Protein AF-A0A7C5RRI8-F1 (afdb_monomer_lite)

Structure (mmCIF, N/CA/C/O backbone):
data_AF-A0A7C5RRI8-F1
#
_entry.id   AF-A0A7C5RRI8-F1
#
loop_
_atom_site.group_PDB
_atom_site.id
_atom_site.type_symbol
_atom_site.label_atom_id
_atom_site.label_alt_id
_atom_site.label_comp_id
_atom_site.label_asym_id
_atom_site.label_entity_id
_atom_site.label_seq_id
_atom_site.pdbx_PDB_ins_code
_atom_site.Cartn_x
_atom_site.Cartn_y
_atom_site.Cartn_z
_atom_site.occupancy
_atom_site.B_iso_or_equiv
_atom_site.auth_seq_id
_atom_site.auth_comp_id
_atom_site.auth_asym_id
_atom_site.auth_atom_id
_atom_site.pdbx_PDB_model_num
ATOM 1 N N . MET A 1 1 ? 13.345 13.908 -23.541 1.00 41.59 1 MET A N 1
ATOM 2 C CA . MET A 1 1 ? 12.610 12.66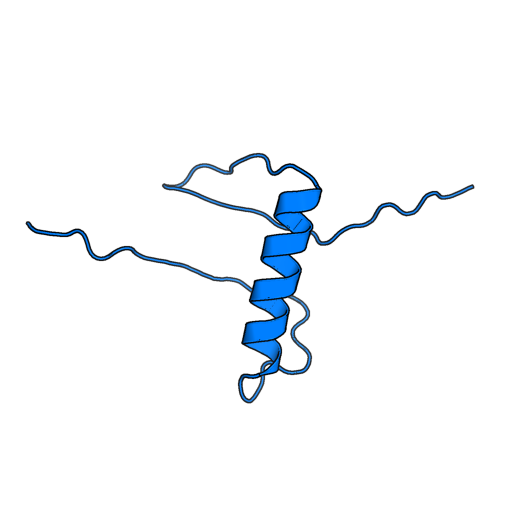1 -23.835 1.00 41.59 1 MET A CA 1
ATOM 3 C C . MET A 1 1 ? 12.559 11.870 -22.527 1.00 41.59 1 MET A C 1
ATOM 5 O O . MET A 1 1 ? 13.631 11.547 -22.045 1.00 41.59 1 MET A O 1
ATOM 9 N N . GLY A 1 2 ? 11.374 11.679 -21.926 1.00 42.22 2 GLY A N 1
ATOM 10 C CA . GLY A 1 2 ? 11.116 10.779 -20.779 1.00 42.22 2 GLY A CA 1
ATOM 11 C C . GLY A 1 2 ? 11.604 11.218 -19.389 1.00 42.22 2 GLY A C 1
ATOM 12 O O . GLY A 1 2 ? 12.633 10.749 -18.926 1.00 42.22 2 GLY A O 1
ATOM 13 N N . ASN A 1 3 ? 10.859 12.087 -18.694 1.00 44.88 3 ASN A N 1
ATOM 14 C CA . ASN A 1 3 ? 10.927 12.145 -17.226 1.00 44.88 3 ASN A CA 1
ATOM 15 C C . ASN A 1 3 ? 10.023 11.021 -16.706 1.00 44.88 3 ASN A C 1
ATOM 17 O O . ASN A 1 3 ? 8.829 11.249 -16.500 1.00 44.88 3 ASN A O 1
ATOM 21 N N . ASP A 1 4 ? 10.567 9.823 -16.523 1.00 53.69 4 ASP A N 1
ATOM 22 C CA . ASP A 1 4 ? 9.813 8.694 -15.978 1.00 53.69 4 ASP A CA 1
ATOM 23 C C . ASP A 1 4 ? 9.640 8.894 -14.465 1.00 53.69 4 ASP A C 1
ATOM 25 O O . ASP A 1 4 ? 10.357 8.342 -13.636 1.00 53.69 4 ASP A O 1
ATOM 29 N N . LYS A 1 5 ? 8.676 9.743 -14.093 1.00 58.16 5 LYS A N 1
ATOM 30 C CA . LYS A 1 5 ? 8.169 9.899 -12.722 1.00 58.16 5 LYS A CA 1
ATOM 31 C C . LYS A 1 5 ? 7.237 8.738 -12.360 1.00 58.16 5 LYS A C 1
ATOM 33 O O . LYS A 1 5 ? 6.111 8.968 -11.924 1.00 58.16 5 LYS A O 1
ATOM 38 N N . ASN A 1 6 ? 7.670 7.499 -12.554 1.00 67.19 6 ASN A N 1
ATOM 39 C CA . ASN A 1 6 ? 6.862 6.347 -12.170 1.00 67.19 6 ASN A CA 1
ATOM 40 C C . ASN A 1 6 ? 7.184 5.999 -10.714 1.00 67.19 6 ASN A C 1
ATOM 42 O O . ASN A 1 6 ? 7.935 5.070 -10.433 1.00 67.19 6 ASN A O 1
ATOM 46 N N . GLY A 1 7 ? 6.653 6.815 -9.796 1.00 72.69 7 GLY A N 1
ATOM 47 C CA . GLY A 1 7 ? 6.543 6.432 -8.387 1.00 72.69 7 GLY A CA 1
ATOM 48 C C . GLY A 1 7 ? 5.668 5.177 -8.240 1.00 72.69 7 GLY A C 1
ATOM 49 O O . GLY A 1 7 ? 4.999 4.781 -9.200 1.00 72.69 7 GLY A O 1
ATOM 50 N N . PRO A 1 8 ? 5.662 4.532 -7.066 1.00 86.00 8 PRO A N 1
ATOM 51 C CA . PRO A 1 8 ? 4.937 3.292 -6.855 1.00 86.00 8 PRO A CA 1
ATOM 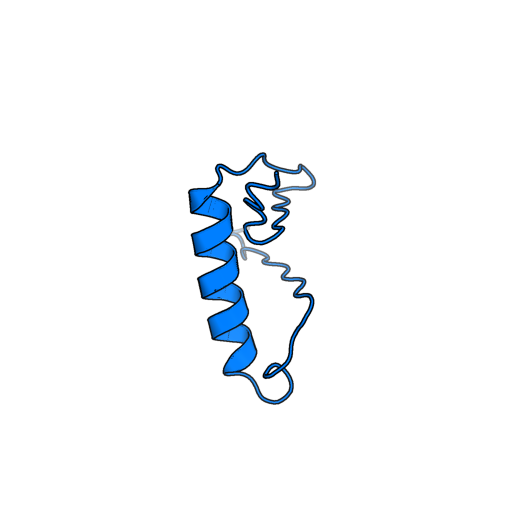52 C C . PRO A 1 8 ? 3.445 3.491 -7.120 1.00 86.00 8 PRO A C 1
ATOM 54 O O . PRO A 1 8 ? 2.854 4.507 -6.728 1.00 86.00 8 PRO A O 1
ATOM 57 N N . ASP A 1 9 ? 2.839 2.502 -7.772 1.00 93.56 9 ASP A N 1
ATOM 58 C CA . ASP A 1 9 ? 1.396 2.483 -7.940 1.00 93.56 9 ASP A CA 1
ATOM 59 C C . ASP A 1 9 ? 0.739 2.015 -6.641 1.00 93.56 9 ASP A C 1
ATOM 61 O O . ASP A 1 9 ? 1.086 0.973 -6.083 1.00 93.56 9 ASP A O 1
ATOM 65 N N . VAL A 1 10 ? -0.149 2.851 -6.111 1.00 96.31 10 VAL A N 1
ATOM 66 C CA . VAL A 1 10 ? -0.780 2.654 -4.807 1.00 96.31 10 VAL A CA 1
ATOM 67 C C . VAL A 1 10 ? -2.217 3.127 -4.896 1.00 96.31 10 VAL A C 1
ATOM 69 O O . VAL A 1 10 ? -2.479 4.320 -5.083 1.00 96.31 10 VAL A O 1
ATOM 72 N N . GLU A 1 11 ? -3.121 2.184 -4.668 1.00 97.25 11 GLU A N 1
ATOM 73 C CA . GLU A 1 11 ? -4.547 2.415 -4.494 1.00 97.25 11 GLU A CA 1
ATOM 74 C C . GLU A 1 11 ? -4.914 2.261 -3.015 1.00 97.25 11 GLU A C 1
ATOM 76 O O . GLU A 1 11 ? -4.540 1.283 -2.360 1.00 97.25 11 GLU A O 1
ATOM 81 N N . LEU A 1 12 ? -5.669 3.219 -2.471 1.00 97.06 12 LEU A N 1
ATOM 82 C CA . LEU A 1 12 ? -6.189 3.141 -1.108 1.00 97.06 12 LEU A CA 1
ATOM 83 C C . LEU A 1 12 ? -7.711 3.199 -1.122 1.00 97.06 12 LEU A C 1
ATOM 85 O O . LEU A 1 12 ? -8.308 4.224 -1.446 1.00 97.06 12 LEU A O 1
ATOM 89 N N . TRP A 1 13 ? -8.327 2.108 -0.679 1.00 97.75 13 TRP A N 1
ATOM 90 C CA . TRP A 1 13 ? -9.771 1.986 -0.541 1.00 97.75 13 TRP A CA 1
ATOM 91 C C . TRP A 1 13 ? -10.173 2.087 0.931 1.00 97.75 13 TRP A C 1
ATOM 93 O O . TRP A 1 13 ? -9.775 1.263 1.755 1.00 97.75 13 TRP A O 1
ATOM 103 N N . VAL A 1 14 ? -11.001 3.076 1.264 1.00 96.62 14 VAL A N 1
ATOM 104 C CA . VAL A 1 14 ? -11.556 3.285 2.607 1.00 96.62 14 VAL A CA 1
ATOM 105 C C . VAL A 1 14 ? -13.072 3.184 2.528 1.00 96.62 14 VAL A C 1
ATOM 107 O O . VAL A 1 14 ? -13.718 3.951 1.819 1.00 96.62 14 VAL A O 1
ATOM 110 N N . ASN A 1 15 ? -13.652 2.223 3.252 1.00 95.12 15 ASN A N 1
ATOM 111 C CA . ASN A 1 15 ? -15.101 1.982 3.287 1.00 95.12 15 ASN A CA 1
ATOM 112 C C . ASN A 1 15 ? -15.738 1.855 1.886 1.00 95.12 15 ASN A C 1
ATOM 114 O O . ASN A 1 15 ? -16.804 2.404 1.623 1.00 95.12 15 ASN A O 1
ATOM 118 N N . GLY A 1 16 ? -15.060 1.151 0.972 1.00 95.94 16 GLY A N 1
ATOM 119 C CA . GLY A 1 16 ? -15.529 0.938 -0.404 1.00 95.94 16 GLY A CA 1
ATOM 120 C C . GLY A 1 16 ? -15.340 2.132 -1.346 1.00 95.94 16 GLY A C 1
ATOM 121 O O . GLY A 1 16 ? -15.776 2.061 -2.490 1.00 95.94 16 GLY A O 1
ATOM 122 N N . ARG A 1 17 ? -14.685 3.211 -0.899 1.00 97.06 17 ARG A N 1
ATOM 123 C CA . ARG A 1 17 ? -14.339 4.372 -1.725 1.00 97.06 17 ARG A CA 1
ATOM 124 C C . ARG A 1 17 ? -12.831 4.459 -1.927 1.00 97.06 17 ARG A C 1
ATOM 126 O O . ARG A 1 17 ? -12.081 4.430 -0.954 1.00 97.06 17 ARG A O 1
ATOM 133 N N . GLU A 1 18 ? -12.407 4.644 -3.169 1.00 97.44 18 GLU A N 1
ATOM 134 C CA . GLU A 1 18 ? -11.0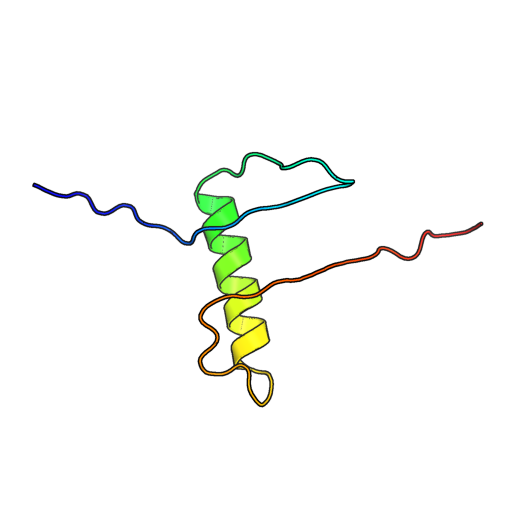20 4.963 -3.494 1.00 97.44 18 GLU A CA 1
ATOM 135 C C . GLU A 1 18 ? -10.682 6.411 -3.103 1.00 97.44 18 GLU A C 1
ATOM 137 O O . GLU A 1 18 ? -11.444 7.344 -3.379 1.00 97.44 18 GLU A O 1
ATOM 142 N N . LEU A 1 19 ? -9.548 6.606 -2.430 1.00 97.69 19 LEU A N 1
ATOM 143 C CA . LEU A 1 19 ? -9.032 7.922 -2.069 1.00 97.69 19 LEU A CA 1
ATOM 144 C C . LEU A 1 19 ? -7.879 8.316 -2.989 1.00 97.69 19 LEU A C 1
ATOM 146 O O . LEU A 1 19 ? -6.898 7.589 -3.119 1.00 97.69 19 LEU A O 1
ATOM 150 N N . SER A 1 20 ? -7.952 9.520 -3.556 1.00 97.00 20 SER A N 1
ATOM 151 C CA . SER A 1 20 ? -6.832 10.104 -4.292 1.00 97.00 20 SER A CA 1
ATOM 152 C C . SER A 1 20 ? -5.662 10.393 -3.351 1.00 97.00 20 SER A C 1
ATOM 154 O O . SER A 1 20 ? -5.801 11.121 -2.368 1.00 97.00 20 SER A O 1
ATOM 156 N N . LEU A 1 21 ? -4.493 9.843 -3.676 1.00 96.44 21 LEU A N 1
ATOM 157 C CA . LEU A 1 21 ? -3.277 10.001 -2.885 1.00 96.44 21 LEU A CA 1
ATOM 158 C C . LEU A 1 21 ? -2.329 11.015 -3.522 1.00 96.44 21 LEU A C 1
ATOM 160 O O . LEU A 1 21 ? -2.050 10.962 -4.721 1.00 96.44 21 LEU A O 1
ATOM 164 N N . ALA A 1 22 ? -1.771 11.898 -2.695 1.00 95.31 22 ALA A N 1
ATOM 165 C CA . ALA A 1 22 ? -0.646 12.729 -3.101 1.00 95.31 22 ALA A CA 1
ATOM 166 C C . ALA A 1 22 ? 0.602 11.855 -3.360 1.00 95.31 22 ALA A C 1
ATOM 168 O O . ALA A 1 22 ? 0.768 10.831 -2.691 1.00 95.31 22 ALA A O 1
ATOM 169 N N . PRO A 1 23 ? 1.523 12.262 -4.257 1.00 94.44 23 PRO A N 1
ATOM 170 C CA . PRO A 1 23 ? 2.687 11.447 -4.618 1.00 94.44 23 PRO A CA 1
ATOM 171 C C . PRO A 1 23 ? 3.525 10.980 -3.421 1.00 94.44 23 PRO A C 1
ATOM 173 O O . PRO A 1 23 ? 3.858 9.805 -3.325 1.00 94.44 23 PRO A O 1
ATOM 176 N N . PHE A 1 24 ? 3.794 11.862 -2.454 1.00 94.94 24 PHE A N 1
ATOM 177 C CA . PHE A 1 24 ? 4.585 11.497 -1.274 1.00 94.94 24 PHE A CA 1
ATOM 178 C C . PHE A 1 24 ? 3.885 10.457 -0.378 1.00 94.94 24 PHE A C 1
ATOM 180 O O . PHE A 1 24 ? 4.552 9.657 0.271 1.00 94.94 24 PHE A O 1
ATOM 187 N N . VAL A 1 25 ? 2.546 10.443 -0.344 1.00 96.31 25 VAL A N 1
ATOM 188 C CA . VAL A 1 25 ? 1.776 9.461 0.437 1.00 96.31 25 VAL A CA 1
ATOM 189 C C . VAL A 1 25 ? 1.906 8.078 -0.195 1.00 96.31 25 VAL A C 1
ATOM 191 O O . VAL A 1 25 ? 2.080 7.100 0.529 1.00 96.31 25 VAL A O 1
ATOM 194 N N . LYS A 1 26 ? 1.893 8.000 -1.535 1.00 96.81 26 LYS A N 1
ATOM 195 C CA . LYS A 1 26 ? 2.145 6.749 -2.266 1.00 96.81 26 LYS A CA 1
ATOM 196 C C . LYS A 1 26 ? 3.517 6.170 -1.914 1.00 96.81 26 LYS A C 1
ATOM 198 O O . LYS A 1 26 ? 3.607 4.997 -1.565 1.00 96.81 26 LYS A O 1
ATOM 203 N N . GLU A 1 27 ? 4.555 7.006 -1.905 1.00 95.88 27 GLU A N 1
ATOM 204 C CA . GLU A 1 27 ? 5.921 6.590 -1.553 1.00 95.88 27 GLU A CA 1
ATOM 205 C C . GLU A 1 27 ? 6.028 6.037 -0.126 1.00 95.88 27 GLU A C 1
ATOM 207 O O . GLU A 1 27 ? 6.626 4.980 0.093 1.00 95.88 27 GLU A O 1
ATOM 212 N N . ILE A 1 28 ? 5.415 6.720 0.849 1.00 96.94 28 ILE A N 1
ATOM 213 C CA . ILE A 1 28 ? 5.428 6.290 2.256 1.00 96.94 28 ILE A CA 1
ATOM 214 C C . ILE A 1 28 ? 4.722 4.940 2.419 1.00 96.94 28 ILE A C 1
ATOM 216 O O . ILE A 1 28 ? 5.269 4.040 3.065 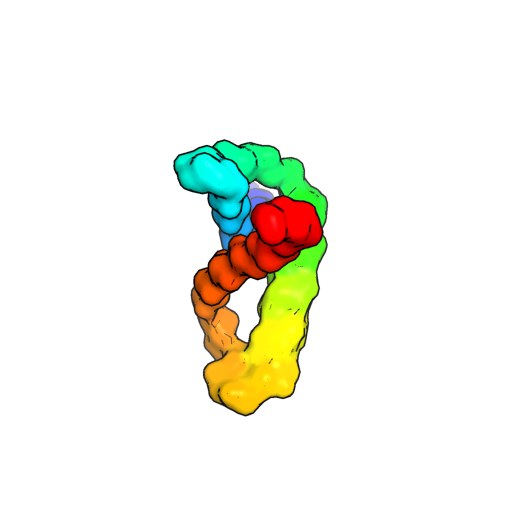1.00 96.94 28 ILE A O 1
ATOM 220 N N . ILE A 1 29 ? 3.528 4.784 1.835 1.00 97.19 29 ILE A N 1
ATOM 221 C CA . ILE A 1 29 ? 2.763 3.533 1.909 1.00 97.19 29 ILE A CA 1
ATOM 222 C C . ILE A 1 29 ? 3.559 2.399 1.265 1.00 97.19 29 ILE A C 1
ATOM 224 O O . ILE A 1 29 ? 3.790 1.382 1.918 1.00 97.19 29 ILE A O 1
ATOM 228 N N . ALA A 1 30 ? 4.023 2.579 0.027 1.00 96.25 30 ALA A N 1
ATOM 229 C CA . ALA A 1 30 ? 4.735 1.540 -0.709 1.00 96.25 30 ALA A CA 1
ATOM 230 C C . ALA A 1 30 ? 6.023 1.115 0.001 1.00 96.25 30 ALA A C 1
ATOM 232 O O . ALA A 1 30 ? 6.242 -0.077 0.207 1.00 96.25 30 ALA A O 1
ATOM 233 N N . SER A 1 31 ? 6.843 2.072 0.444 1.00 95.12 31 SER A N 1
ATOM 234 C CA . SER A 1 31 ? 8.106 1.779 1.134 1.00 95.12 31 SER A CA 1
ATOM 235 C C . SER A 1 31 ? 7.879 1.003 2.431 1.00 95.12 31 SER A C 1
ATOM 237 O O . SER A 1 31 ? 8.579 0.028 2.707 1.00 95.12 31 SER A O 1
ATOM 239 N N . THR A 1 32 ? 6.866 1.397 3.207 1.00 96.69 32 THR A N 1
ATOM 240 C CA . THR A 1 32 ? 6.530 0.747 4.482 1.00 96.69 32 THR A CA 1
ATOM 241 C C . THR A 1 32 ? 5.968 -0.656 4.263 1.00 96.69 32 THR A C 1
ATOM 243 O O . THR A 1 32 ? 6.424 -1.616 4.883 1.00 96.69 32 THR A O 1
ATOM 246 N N . VAL A 1 33 ? 4.996 -0.792 3.358 1.00 97.12 33 VAL A N 1
ATOM 247 C CA . VAL A 1 33 ? 4.325 -2.062 3.067 1.00 97.12 33 VAL A CA 1
ATOM 248 C C . VAL A 1 33 ? 5.286 -3.063 2.433 1.00 97.12 33 VAL A C 1
ATOM 250 O O . VAL A 1 33 ? 5.386 -4.189 2.915 1.00 97.12 33 VAL A O 1
ATOM 253 N N . LEU A 1 34 ? 6.029 -2.669 1.395 1.00 95.19 34 LEU A N 1
ATOM 254 C CA . LEU A 1 34 ? 6.990 -3.555 0.735 1.00 95.19 34 LEU A CA 1
ATOM 255 C C . LEU A 1 34 ? 8.133 -3.932 1.677 1.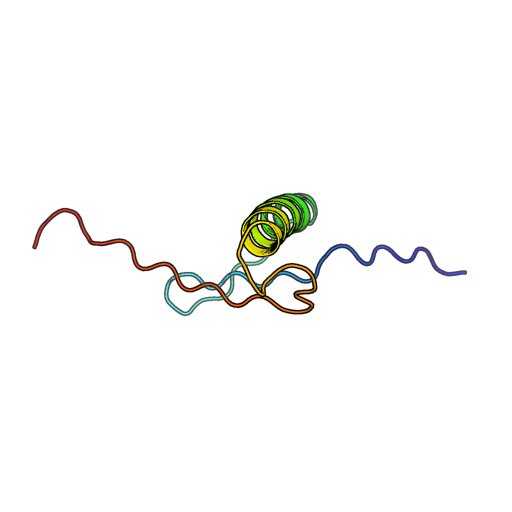00 95.19 34 LEU A C 1
ATOM 257 O O . LEU A 1 34 ? 8.545 -5.089 1.695 1.00 95.19 34 LEU A O 1
ATOM 261 N N . GLY A 1 35 ? 8.620 -2.988 2.489 1.00 94.94 35 GLY A N 1
ATOM 262 C CA . GLY A 1 35 ? 9.620 -3.269 3.518 1.00 94.94 35 GLY A CA 1
ATOM 263 C C . GLY A 1 35 ? 9.134 -4.317 4.522 1.00 94.94 35 GLY A C 1
ATOM 264 O O . GLY A 1 35 ? 9.837 -5.292 4.780 1.00 94.94 35 GLY A O 1
ATOM 265 N N . MET A 1 36 ? 7.905 -4.162 5.023 1.00 96.81 36 MET A N 1
ATOM 266 C CA . MET A 1 36 ? 7.274 -5.128 5.924 1.00 96.81 36 MET A CA 1
ATOM 267 C C . MET A 1 36 ? 7.115 -6.504 5.267 1.00 96.81 36 MET A C 1
ATOM 269 O O . MET A 1 36 ? 7.488 -7.505 5.870 1.00 96.81 36 MET A O 1
ATOM 273 N N . VAL A 1 37 ? 6.601 -6.568 4.035 1.00 97.38 37 VAL A N 1
ATOM 274 C CA . VAL A 1 37 ? 6.374 -7.837 3.323 1.00 97.38 37 VAL A CA 1
ATOM 275 C C . VAL A 1 37 ? 7.683 -8.564 3.019 1.00 97.38 37 VAL A C 1
ATOM 277 O O . VAL A 1 37 ? 7.748 -9.775 3.199 1.00 97.38 37 VAL A O 1
ATOM 280 N N . ARG A 1 38 ? 8.747 -7.848 2.639 1.00 95.44 38 ARG A N 1
ATOM 281 C CA . ARG A 1 38 ? 10.066 -8.445 2.361 1.00 95.44 38 ARG A CA 1
ATOM 282 C C . ARG A 1 38 ? 10.711 -9.104 3.577 1.00 95.44 38 ARG A C 1
ATOM 284 O O . ARG A 1 38 ? 11.531 -9.998 3.409 1.00 95.44 38 ARG A O 1
ATOM 291 N N . ALA A 1 39 ? 10.359 -8.666 4.784 1.00 96.12 39 ALA A N 1
ATOM 292 C CA . ALA A 1 39 ? 10.825 -9.289 6.019 1.00 96.12 39 ALA A CA 1
ATOM 293 C C . ALA A 1 39 ? 10.072 -10.593 6.357 1.00 96.12 39 ALA A C 1
ATOM 295 O O . ALA A 1 39 ? 10.488 -11.325 7.255 1.00 96.12 39 ALA A O 1
ATOM 296 N N . LEU A 1 40 ? 8.964 -10.890 5.667 1.00 96.69 40 LEU A N 1
ATOM 297 C CA . LEU A 1 40 ? 8.188 -12.112 5.857 1.00 96.69 40 LEU A CA 1
ATOM 298 C C . LEU A 1 40 ? 8.718 -13.230 4.958 1.00 96.69 40 LEU A C 1
ATOM 300 O O . LEU A 1 40 ? 9.007 -13.015 3.782 1.00 96.69 40 LEU A O 1
ATOM 304 N N . LYS A 1 41 ? 8.753 -14.453 5.496 1.00 95.88 41 LYS A N 1
ATOM 305 C CA . LYS A 1 41 ? 9.103 -15.651 4.726 1.00 95.88 41 LYS A CA 1
ATOM 306 C C . LYS A 1 41 ? 8.153 -15.809 3.534 1.00 95.88 41 LYS A C 1
ATOM 308 O O . LYS A 1 41 ? 6.951 -15.986 3.733 1.00 95.88 41 LYS A O 1
ATOM 313 N N . GLY A 1 42 ? 8.705 -15.812 2.324 1.00 94.00 42 GLY A N 1
ATOM 314 C CA . GLY A 1 42 ? 7.953 -15.919 1.071 1.00 94.00 42 GLY A CA 1
ATOM 315 C C . GLY A 1 42 ? 7.500 -14.579 0.477 1.00 94.00 42 GLY A C 1
ATOM 316 O O . GLY A 1 42 ? 6.830 -14.584 -0.554 1.00 94.00 42 GLY A O 1
ATOM 317 N N . GLY A 1 43 ? 7.836 -13.444 1.103 1.00 94.50 43 GLY A N 1
ATOM 318 C CA . GLY A 1 43 ? 7.527 -12.091 0.623 1.00 94.50 43 GLY A CA 1
ATOM 319 C C . GLY A 1 43 ? 8.715 -11.342 0.005 1.00 94.50 43 GLY A C 1
ATOM 320 O O . GLY A 1 43 ? 8.569 -10.196 -0.418 1.00 94.50 43 GLY A O 1
ATOM 321 N N . GLU A 1 44 ? 9.891 -11.963 -0.077 1.00 94.75 44 GLU A N 1
ATOM 322 C CA . GLU A 1 44 ? 11.170 -11.323 -0.414 1.00 94.75 44 GLU A CA 1
ATOM 323 C C . GLU A 1 44 ? 11.166 -10.678 -1.815 1.00 94.75 44 GLU A C 1
ATOM 325 O O . GLU A 1 44 ? 11.802 -9.647 -2.031 1.00 94.75 44 GLU A O 1
ATOM 330 N N . ASN A 1 45 ? 10.400 -11.250 -2.751 1.00 92.88 45 ASN A N 1
ATOM 331 C CA . ASN A 1 45 ? 10.316 -10.819 -4.153 1.00 92.88 45 ASN A CA 1
ATOM 332 C C . ASN A 1 45 ? 8.914 -10.333 -4.566 1.00 92.88 45 ASN A C 1
ATOM 334 O O . ASN A 1 45 ? 8.574 -10.381 -5.751 1.00 92.88 45 ASN A O 1
ATOM 338 N N . ALA A 1 46 ? 8.086 -9.894 -3.610 1.00 91.88 46 ALA A N 1
ATOM 339 C CA . ALA A 1 46 ? 6.723 -9.441 -3.884 1.00 91.88 46 ALA A CA 1
ATOM 340 C C . ALA A 1 46 ? 6.689 -8.334 -4.958 1.00 91.88 46 ALA A C 1
ATOM 342 O O . ALA A 1 46 ? 7.347 -7.303 -4.816 1.00 91.88 46 ALA A O 1
ATOM 343 N N . GLN A 1 47 ? 5.923 -8.573 -6.028 1.00 91.25 47 GLN A N 1
ATOM 344 C CA . GLN A 1 47 ? 5.686 -7.615 -7.120 1.00 91.25 47 GLN A CA 1
ATOM 345 C C . GLN A 1 47 ? 4.393 -6.819 -6.911 1.00 91.25 47 GLN A C 1
ATOM 347 O O . GLN A 1 47 ? 4.305 -5.662 -7.300 1.00 91.25 47 GLN A O 1
ATOM 352 N N . GLU A 1 48 ? 3.410 -7.438 -6.258 1.00 93.81 48 GLU A N 1
ATOM 353 C CA . GLU A 1 48 ? 2.120 -6.853 -5.915 1.00 93.81 48 GLU A CA 1
ATOM 354 C C . GLU A 1 48 ? 1.763 -7.262 -4.484 1.00 93.81 48 GLU A C 1
ATOM 356 O O . GLU A 1 48 ? 2.020 -8.394 -4.062 1.00 93.81 48 GLU A O 1
ATOM 361 N N . VAL A 1 49 ? 1.184 -6.334 -3.723 1.00 95.50 49 VAL A N 1
ATOM 362 C CA . VAL A 1 49 ? 0.778 -6.561 -2.336 1.00 95.50 49 VAL A CA 1
ATOM 363 C C . VAL A 1 49 ? -0.642 -6.045 -2.137 1.00 95.50 49 VAL A C 1
ATOM 365 O O . VAL A 1 49 ? -0.893 -4.850 -2.247 1.00 95.50 49 VAL A O 1
ATOM 368 N N . SER A 1 50 ? -1.563 -6.938 -1.764 1.00 95.62 50 SER A N 1
ATOM 369 C CA . SER A 1 50 ? -2.918 -6.570 -1.341 1.00 95.62 50 SER A CA 1
ATOM 370 C C . SER A 1 50 ? -3.051 -6.707 0.173 1.00 95.62 50 SER A C 1
ATOM 372 O O . SER A 1 50 ? -2.855 -7.787 0.731 1.00 95.62 50 SER A O 1
ATOM 374 N N . ILE A 1 51 ? -3.399 -5.612 0.851 1.00 95.25 51 ILE A N 1
ATOM 375 C CA . ILE A 1 51 ? -3.603 -5.578 2.304 1.00 95.25 51 ILE A CA 1
ATOM 376 C C . ILE A 1 51 ? -5.040 -5.156 2.600 1.00 95.25 51 ILE A C 1
ATOM 378 O O . ILE A 1 51 ? -5.530 -4.153 2.088 1.00 95.25 51 ILE A O 1
ATOM 382 N N . ARG A 1 52 ? -5.714 -5.903 3.482 1.00 95.75 52 ARG A N 1
ATOM 383 C CA . ARG A 1 52 ? -7.036 -5.551 4.018 1.00 95.75 52 ARG A CA 1
ATOM 384 C C . ARG A 1 52 ? -6.955 -5.397 5.527 1.00 95.75 52 ARG A C 1
ATOM 386 O O . ARG A 1 52 ? -6.746 -6.376 6.239 1.00 95.75 52 ARG A O 1
ATOM 393 N N . ILE A 1 53 ? -7.176 -4.181 6.011 1.00 94.44 53 ILE A N 1
ATOM 394 C CA . ILE A 1 53 ? -7.197 -3.866 7.441 1.00 94.44 53 ILE A CA 1
ATOM 395 C C . ILE A 1 53 ? -8.655 -3.737 7.876 1.00 94.44 53 ILE A C 1
ATOM 397 O O . ILE A 1 53 ? -9.425 -2.993 7.274 1.00 94.44 53 ILE A O 1
ATOM 401 N N . ARG A 1 54 ? -9.043 -4.468 8.926 1.00 93.81 54 ARG A N 1
ATOM 402 C CA . ARG A 1 54 ? -10.340 -4.300 9.594 1.00 93.81 54 ARG A CA 1
ATOM 403 C C . ARG A 1 54 ? -10.069 -3.801 11.000 1.00 93.81 54 ARG A C 1
ATOM 405 O O . ARG A 1 54 ? -9.530 -4.548 11.816 1.00 93.81 54 ARG A O 1
ATOM 412 N N . ALA A 1 55 ? -10.429 -2.556 11.280 1.00 88.38 55 ALA A N 1
ATOM 413 C CA . ALA A 1 55 ? -10.452 -2.087 12.654 1.00 88.38 55 ALA A CA 1
ATOM 414 C C . ALA A 1 55 ? -11.515 -2.899 13.410 1.00 88.38 55 ALA A C 1
ATOM 416 O O . ALA A 1 55 ? -12.665 -2.975 12.974 1.00 88.38 55 ALA A O 1
ATOM 417 N N . LYS A 1 56 ? -11.138 -3.544 14.518 1.00 82.94 56 LYS A N 1
ATOM 418 C CA . LYS A 1 56 ? -12.141 -3.988 15.489 1.00 82.94 56 LYS A CA 1
ATOM 419 C C . LYS A 1 56 ? -12.682 -2.707 16.118 1.00 82.94 56 LYS A C 1
ATOM 421 O O . LYS A 1 56 ? -11.893 -1.953 16.676 1.00 82.94 56 LYS A O 1
ATOM 426 N N . GLY A 1 57 ? -13.973 -2.427 15.955 1.00 71.56 57 GLY A N 1
ATOM 427 C CA . GLY A 1 57 ? -14.595 -1.300 16.645 1.00 71.56 57 GLY A CA 1
ATOM 428 C C . GLY A 1 57 ? -14.359 -1.428 18.149 1.00 71.56 57 GLY A C 1
ATOM 429 O O . GLY A 1 57 ? -14.473 -2.526 18.699 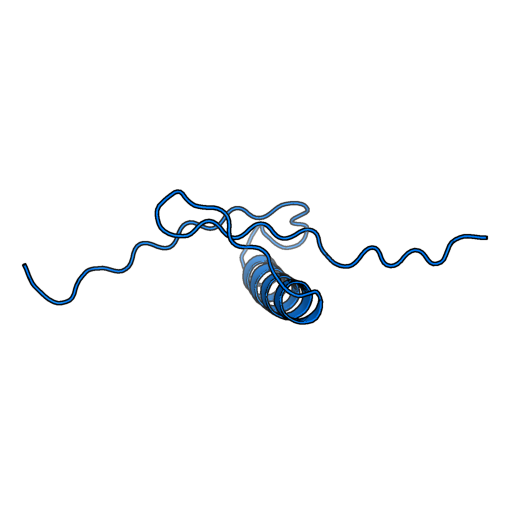1.00 71.56 57 GLY A O 1
ATOM 430 N N . GLU A 1 58 ? -14.001 -0.329 18.805 1.00 61.25 58 GLU A N 1
ATOM 431 C CA . GLU A 1 58 ? -14.163 -0.223 20.251 1.00 61.25 58 GLU A CA 1
ATOM 432 C C . GLU A 1 58 ? -15.670 -0.253 20.540 1.00 61.25 58 GLU A C 1
ATOM 434 O O . GLU A 1 58 ? -16.363 0.725 20.287 1.00 61.25 58 GLU A O 1
ATOM 439 N N . GLY A 1 59 ? -16.171 -1.398 21.015 1.00 57.28 59 GLY A N 1
ATOM 440 C CA . GLY A 1 59 ? -17.513 -1.545 21.586 1.00 57.28 59 GLY A CA 1
ATOM 441 C C . GLY A 1 59 ? -18.670 -1.600 20.582 1.00 57.28 59 GLY A C 1
ATOM 442 O O . GLY A 1 59 ? -19.055 -0.598 19.987 1.00 57.28 59 GLY A O 1
ATOM 443 N N . ALA A 1 60 ? -19.283 -2.776 20.471 1.00 46.12 60 ALA A N 1
ATOM 444 C CA . ALA A 1 60 ? -20.736 -2.871 20.369 1.00 46.12 60 ALA A CA 1
ATOM 445 C C . ALA A 1 60 ? -21.259 -3.289 21.747 1.00 46.12 60 ALA A C 1
ATOM 447 O O . ALA A 1 60 ? -20.556 -4.109 22.387 1.00 46.12 60 ALA A O 1
#

pLDDT: mean 87.9, std 16.0, range [41.59, 97.75]

Foldseek 3Di:
DDPPPPQPDDWDADPNDTDDDDRVRSNVCCCVVLVVQCVDVPSVPDPDDDDDDDDPDPDD

Sequence (60 aa):
MGNDKNGPDVELWVNGRELSLAPFVKEIIASTVLGMVRALKGGENAQEVSIRIRAKGEGA

Secondary structure (DSSP, 8-state):
------PPP--EEETTEEEPPPHHHHHHHHHHHHHHHHTSTT-TT-S-------PPPS--

Radius of gyration: 14.67 Å; chains: 1; bounding box: 33×29×45 Å